Protein AF-A0A933GYH2-F1 (afdb_monomer_lite)

Radius of gyration: 23.03 Å; chains: 1; bounding box: 73×34×30 Å

Foldseek 3Di:
DDDPPVVVVVVVVVVVVVVVVVVVVPDPDDDPDDDDPPDDDDWDWDADVPGRVDIDIPVVVPPPDDDDDDDDDDD

Secondary structure (DSSP, 8-state):
---TTSHHHHHHHHHHHHHHHHHHTS-----S-PPPTTSPPPP-EEEETTEEEEEEEHHHHTTTS----------

Sequence (75 aa):
MWDSRLVPAALAFTLFLFLAATALAQDRPGRDTAPQVGDEAPDFELSLLGDPEKIIHLSEACREQPVVLVFGSYT

Structure (mmCIF, N/CA/C/O backbone):
data_AF-A0A933GYH2-F1
#
_entry.id   AF-A0A933GYH2-F1
#
loop_
_atom_site.group_PDB
_atom_site.id
_atom_site.type_symbol
_atom_site.label_atom_id
_atom_site.label_alt_id
_atom_site.label_comp_id
_atom_site.label_asym_id
_atom_site.label_entity_id
_atom_site.label_seq_id
_atom_site.pdbx_PDB_ins_code
_atom_site.Cartn_x
_atom_site.Cartn_y
_atom_site.Cartn_z
_atom_site.occupancy
_atom_site.B_iso_or_equiv
_atom_site.auth_seq_id
_atom_site.auth_comp_id
_atom_site.auth_asym_id
_atom_site.auth_atom_id
_atom_site.pdbx_PDB_model_num
ATOM 1 N N . MET A 1 1 ? 57.351 -15.858 5.099 1.00 50.12 1 MET A N 1
ATOM 2 C CA . MET A 1 1 ? 57.156 -15.034 6.308 1.00 50.12 1 MET A CA 1
ATOM 3 C C . MET A 1 1 ? 56.073 -14.015 5.978 1.00 50.12 1 MET A C 1
ATOM 5 O O . MET A 1 1 ? 56.379 -12.969 5.429 1.00 50.12 1 MET A O 1
ATOM 9 N N . TRP A 1 2 ? 54.802 -14.405 6.123 1.00 54.75 2 TRP A N 1
ATOM 10 C CA . TRP A 1 2 ? 53.664 -13.513 5.873 1.00 54.75 2 TRP A CA 1
ATOM 11 C C . TRP A 1 2 ? 53.529 -12.563 7.064 1.00 54.75 2 TRP A C 1
ATOM 13 O O . TRP A 1 2 ? 53.538 -13.010 8.208 1.00 54.75 2 TRP A O 1
ATOM 23 N N . ASP A 1 3 ? 53.482 -11.263 6.792 1.00 57.38 3 ASP A N 1
ATOM 24 C CA . ASP A 1 3 ? 53.370 -10.224 7.809 1.00 57.38 3 ASP A CA 1
ATOM 25 C C . ASP A 1 3 ? 51.925 -10.191 8.338 1.00 57.38 3 ASP A C 1
ATOM 27 O O . ASP A 1 3 ? 51.004 -9.689 7.688 1.00 57.38 3 ASP A O 1
ATOM 31 N N . SER A 1 4 ? 51.705 -10.786 9.513 1.00 59.31 4 SER A N 1
ATOM 32 C CA . SER A 1 4 ? 50.391 -10.959 10.155 1.00 59.31 4 SER A CA 1
ATOM 33 C C . SER A 1 4 ? 49.714 -9.646 10.582 1.00 59.31 4 SER A C 1
ATOM 35 O O . SER A 1 4 ? 48.646 -9.674 11.191 1.00 59.31 4 SER A O 1
ATOM 37 N N . ARG A 1 5 ? 50.312 -8.489 10.278 1.00 57.97 5 ARG A N 1
ATOM 38 C CA . ARG A 1 5 ? 49.770 -7.155 10.582 1.00 57.97 5 ARG A CA 1
ATOM 39 C C . ARG A 1 5 ? 48.879 -6.586 9.473 1.00 57.97 5 ARG A C 1
ATOM 41 O O . ARG A 1 5 ? 48.177 -5.611 9.716 1.00 57.97 5 ARG A O 1
ATOM 48 N N . LEU A 1 6 ? 48.861 -7.202 8.286 1.00 57.28 6 LEU A N 1
ATOM 49 C CA . LEU A 1 6 ? 48.048 -6.751 7.141 1.00 57.28 6 LEU A CA 1
ATOM 50 C C . LEU A 1 6 ? 46.600 -7.281 7.159 1.00 57.28 6 LEU A C 1
ATOM 52 O O . LEU A 1 6 ? 45.701 -6.658 6.598 1.00 57.28 6 LEU A O 1
ATOM 56 N N . VAL A 1 7 ? 46.356 -8.404 7.841 1.00 58.34 7 VAL A N 1
ATOM 57 C CA . VAL A 1 7 ? 45.046 -9.077 7.918 1.00 58.34 7 VAL A CA 1
ATOM 58 C C . VAL A 1 7 ? 43.949 -8.243 8.610 1.00 58.34 7 VAL A C 1
ATOM 60 O O . VAL A 1 7 ? 42.845 -8.183 8.064 1.00 58.34 7 VAL A O 1
ATOM 63 N N . PRO A 1 8 ? 44.186 -7.559 9.753 1.00 62.69 8 PRO A N 1
ATOM 64 C CA . PRO A 1 8 ? 43.123 -6.795 10.410 1.00 62.69 8 PRO A CA 1
ATOM 65 C C . PRO A 1 8 ? 42.714 -5.553 9.610 1.00 62.69 8 PRO A C 1
ATOM 67 O O . PRO A 1 8 ? 41.540 -5.200 9.605 1.00 62.69 8 PRO A O 1
ATOM 70 N N . ALA A 1 9 ? 43.650 -4.921 8.894 1.00 64.12 9 ALA A N 1
ATOM 71 C CA . ALA A 1 9 ? 43.359 -3.761 8.053 1.00 64.12 9 ALA A CA 1
ATOM 72 C C . ALA A 1 9 ? 42.509 -4.145 6.833 1.00 64.12 9 ALA A C 1
ATOM 74 O O . ALA A 1 9 ? 41.540 -3.458 6.518 1.00 64.12 9 ALA A O 1
ATOM 75 N N . ALA A 1 10 ? 42.828 -5.275 6.192 1.00 68.56 10 ALA A N 1
ATOM 76 C CA . ALA A 1 10 ? 42.033 -5.796 5.087 1.00 68.56 10 ALA A CA 1
ATOM 77 C C . ALA A 1 10 ? 40.620 -6.184 5.551 1.00 68.56 10 ALA A C 1
ATOM 79 O O . ALA A 1 10 ? 39.650 -5.782 4.922 1.00 68.56 10 ALA A O 1
ATOM 80 N N . LEU A 1 11 ? 40.483 -6.880 6.687 1.00 71.31 11 LEU A N 1
ATOM 81 C CA . LEU A 1 11 ? 39.175 -7.248 7.248 1.00 71.31 11 LEU A CA 1
ATOM 82 C C . LEU A 1 11 ? 38.342 -6.031 7.668 1.00 71.31 11 LEU A C 1
ATOM 84 O O . LEU A 1 11 ? 37.144 -5.997 7.396 1.00 71.31 11 LEU A O 1
ATOM 88 N N . ALA A 1 12 ? 38.964 -5.025 8.288 1.00 77.06 12 ALA A N 1
ATOM 89 C CA . ALA A 1 12 ? 38.290 -3.782 8.654 1.00 77.06 12 ALA A CA 1
ATOM 90 C C . ALA A 1 12 ? 37.807 -3.017 7.415 1.00 77.06 12 ALA A C 1
ATOM 92 O O . ALA A 1 12 ? 36.692 -2.502 7.410 1.00 77.06 12 ALA A O 1
ATOM 93 N N . PHE A 1 13 ? 38.611 -2.990 6.349 1.00 76.44 13 PHE A N 1
ATOM 94 C CA . PHE A 1 13 ? 38.237 -2.371 5.081 1.00 76.44 13 PHE A CA 1
ATOM 95 C C . PHE A 1 13 ? 37.076 -3.109 4.405 1.00 76.44 13 PHE A C 1
ATOM 97 O O . PHE A 1 13 ? 36.117 -2.471 3.979 1.00 76.44 13 PHE A O 1
ATOM 104 N N . THR A 1 14 ? 37.100 -4.444 4.368 1.00 77.25 14 THR A N 1
ATOM 105 C CA . THR A 1 14 ? 36.001 -5.234 3.791 1.00 77.25 14 THR A CA 1
ATOM 106 C C . THR A 1 14 ? 34.712 -5.090 4.603 1.00 77.25 14 THR A C 1
ATOM 108 O O . THR A 1 14 ? 33.641 -4.943 4.020 1.00 77.25 14 THR A O 1
ATOM 111 N N . LEU A 1 15 ? 34.800 -5.073 5.938 1.00 79.25 15 LEU A N 1
ATOM 112 C CA . LEU A 1 15 ? 33.644 -4.851 6.811 1.00 79.25 15 LEU A CA 1
ATOM 113 C C . LEU A 1 15 ? 33.081 -3.433 6.650 1.00 79.25 15 LEU A C 1
ATOM 115 O O . LEU A 1 15 ? 31.866 -3.264 6.579 1.00 79.25 15 LEU A O 1
ATOM 119 N N . PHE A 1 16 ? 33.951 -2.426 6.540 1.00 77.56 16 PHE A N 1
ATOM 120 C CA . PHE A 1 16 ? 33.553 -1.048 6.266 1.00 77.56 16 PHE A CA 1
ATOM 121 C C . PHE A 1 16 ? 32.867 -0.918 4.902 1.00 77.56 16 PHE A C 1
ATOM 123 O O . PHE A 1 16 ? 31.813 -0.295 4.818 1.00 77.56 16 PHE A O 1
ATOM 130 N N . LEU A 1 17 ? 33.403 -1.550 3.852 1.00 74.88 17 LEU A N 1
ATOM 131 C CA . LEU A 1 17 ? 32.766 -1.575 2.532 1.00 74.88 17 LEU A CA 1
ATOM 132 C C . LEU A 1 17 ? 31.405 -2.275 2.561 1.00 74.88 17 LEU A C 1
ATOM 134 O O . LEU A 1 17 ? 30.471 -1.802 1.920 1.00 74.88 17 LEU A O 1
ATOM 138 N N . PHE A 1 18 ? 31.272 -3.368 3.312 1.00 73.06 18 PHE A N 1
ATOM 139 C CA . PHE A 1 18 ? 30.004 -4.083 3.441 1.00 73.06 18 PHE A CA 1
ATOM 140 C C . PHE A 1 18 ? 28.955 -3.249 4.196 1.00 73.06 18 PHE A C 1
ATOM 142 O O . PHE A 1 18 ? 27.825 -3.115 3.732 1.00 73.06 18 PHE A O 1
ATOM 149 N N . LEU A 1 19 ? 29.345 -2.605 5.302 1.00 71.81 19 LEU A N 1
ATOM 150 C CA . LEU A 1 19 ? 28.477 -1.703 6.066 1.00 71.81 19 LEU A CA 1
ATOM 151 C C . LEU A 1 19 ? 28.085 -0.457 5.244 1.00 71.81 19 LEU A C 1
ATOM 153 O O . LEU A 1 19 ? 26.923 -0.049 5.239 1.00 71.81 19 LEU A O 1
ATOM 157 N N . ALA A 1 20 ? 29.027 0.117 4.491 1.00 65.62 20 ALA A N 1
ATOM 158 C CA . ALA A 1 20 ? 28.769 1.238 3.591 1.00 65.62 20 ALA A CA 1
ATOM 159 C C . ALA A 1 20 ? 27.840 0.848 2.428 1.00 65.62 20 ALA A C 1
ATOM 161 O O . ALA A 1 20 ? 26.951 1.620 2.078 1.00 65.62 20 ALA A O 1
ATOM 162 N N . ALA A 1 21 ? 27.982 -0.358 1.866 1.00 63.09 21 ALA A N 1
ATOM 163 C CA . ALA A 1 21 ? 27.089 -0.859 0.822 1.00 63.09 21 ALA A CA 1
ATOM 164 C C . ALA A 1 21 ? 25.645 -1.015 1.326 1.00 63.09 21 ALA A C 1
ATOM 166 O O . ALA A 1 21 ? 24.712 -0.669 0.603 1.00 63.09 21 ALA A O 1
ATOM 167 N N . THR A 1 22 ? 25.448 -1.459 2.574 1.00 59.38 22 THR A N 1
ATOM 168 C CA . THR A 1 22 ? 24.108 -1.496 3.184 1.00 59.38 22 THR A CA 1
ATOM 169 C C . THR A 1 22 ? 23.552 -0.102 3.476 1.00 59.38 22 THR A C 1
ATOM 171 O O . THR A 1 22 ? 22.361 0.120 3.291 1.00 59.38 22 THR A O 1
ATOM 174 N N . ALA A 1 23 ? 24.399 0.862 3.854 1.00 58.62 23 ALA A N 1
ATOM 175 C CA . ALA A 1 23 ? 23.969 2.239 4.102 1.00 58.62 23 ALA A CA 1
ATOM 176 C C . ALA A 1 23 ? 23.566 2.978 2.810 1.00 58.62 23 ALA A C 1
ATOM 178 O O . ALA A 1 23 ? 22.596 3.728 2.810 1.00 58.62 23 ALA A O 1
ATOM 179 N N . LEU A 1 24 ? 24.263 2.735 1.692 1.00 58.28 24 LEU A N 1
ATOM 180 C CA . LEU A 1 24 ? 23.912 3.306 0.382 1.00 58.28 24 LEU A CA 1
ATOM 181 C C . LEU A 1 24 ? 22.685 2.645 -0.266 1.00 58.28 24 LEU A C 1
ATOM 183 O O . LEU A 1 24 ? 22.108 3.210 -1.192 1.00 58.28 24 LEU A O 1
ATOM 187 N N . ALA A 1 25 ? 22.268 1.468 0.206 1.00 57.47 25 ALA A N 1
ATOM 188 C CA . ALA A 1 25 ? 21.046 0.814 -0.261 1.00 57.47 25 ALA A CA 1
ATOM 189 C C . ALA A 1 25 ? 19.763 1.439 0.323 1.00 57.47 25 ALA A C 1
ATOM 191 O O . ALA A 1 25 ? 18.666 1.058 -0.085 1.00 57.47 25 ALA A O 1
ATOM 192 N N . GLN A 1 26 ? 19.887 2.407 1.238 1.00 57.94 26 GLN A N 1
ATOM 193 C CA . GLN A 1 26 ? 18.766 3.027 1.940 1.00 57.94 26 GLN A CA 1
ATOM 194 C C . GLN A 1 26 ? 18.661 4.532 1.653 1.00 57.94 26 GLN A C 1
ATOM 196 O O . GLN A 1 26 ? 18.610 5.350 2.561 1.00 57.94 26 GLN A O 1
ATOM 201 N N . ASP A 1 27 ? 18.613 4.893 0.370 1.00 46.97 27 ASP A N 1
ATOM 202 C CA . ASP A 1 27 ? 18.058 6.176 -0.069 1.00 46.97 27 ASP A CA 1
ATOM 203 C C . ASP A 1 27 ? 17.513 6.032 -1.498 1.00 46.97 27 ASP A C 1
ATOM 205 O O . ASP A 1 27 ? 18.218 6.198 -2.496 1.00 46.97 27 ASP A O 1
ATOM 209 N N . ARG A 1 28 ? 16.233 5.669 -1.618 1.00 56.22 28 ARG A N 1
ATOM 210 C CA . ARG A 1 28 ? 15.459 6.025 -2.812 1.00 56.22 28 ARG A CA 1
ATOM 211 C C . ARG A 1 28 ? 14.565 7.193 -2.416 1.00 56.22 28 ARG A C 1
ATOM 213 O O . ARG A 1 28 ? 13.406 6.961 -2.072 1.00 56.22 28 ARG A O 1
ATOM 220 N N . PRO A 1 29 ? 15.086 8.432 -2.428 1.00 44.72 29 PRO A N 1
ATOM 221 C CA . PRO A 1 29 ? 14.235 9.589 -2.254 1.00 44.72 29 PRO A CA 1
ATOM 222 C C . PRO A 1 29 ? 13.255 9.597 -3.426 1.00 44.72 29 PRO A C 1
ATO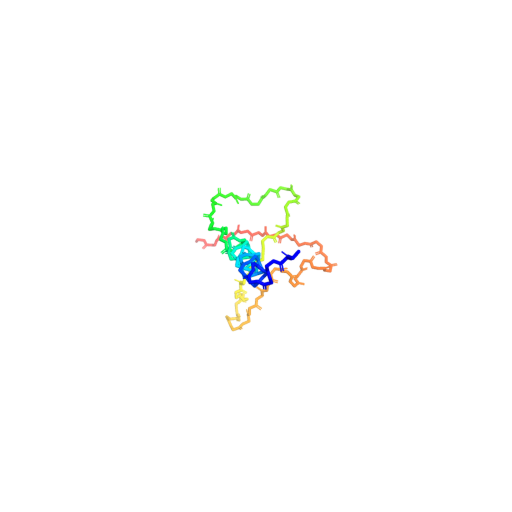M 224 O O . PRO A 1 29 ? 13.646 9.344 -4.571 1.00 44.72 29 PRO A O 1
ATOM 227 N N . GLY A 1 30 ? 11.980 9.831 -3.109 1.00 50.62 30 GLY A N 1
ATOM 228 C CA . GLY A 1 30 ? 10.883 9.909 -4.062 1.00 50.62 30 GLY A CA 1
ATOM 229 C C . GLY A 1 30 ? 11.293 10.664 -5.321 1.00 50.62 30 GLY A C 1
ATOM 230 O O . GLY A 1 30 ? 11.515 11.872 -5.304 1.00 50.62 30 GLY A O 1
ATOM 231 N N . ARG A 1 31 ? 11.413 9.920 -6.418 1.00 45.97 31 ARG A N 1
ATOM 232 C CA . ARG A 1 31 ? 11.327 10.466 -7.765 1.00 45.97 31 ARG A CA 1
ATOM 233 C C . ARG A 1 31 ? 9.923 10.181 -8.252 1.00 45.97 31 ARG A C 1
ATOM 235 O O . ARG A 1 31 ? 9.457 9.052 -8.113 1.00 45.97 31 ARG A O 1
ATOM 242 N N . ASP A 1 32 ? 9.307 11.214 -8.809 1.00 54.38 32 ASP A N 1
ATOM 243 C CA . ASP A 1 32 ? 7.993 11.283 -9.452 1.00 54.38 32 ASP A CA 1
ATOM 244 C C . ASP A 1 32 ? 7.788 10.214 -10.541 1.00 54.38 32 ASP A C 1
ATOM 246 O O . ASP A 1 32 ? 7.692 10.497 -11.734 1.00 54.38 32 ASP A O 1
ATOM 250 N N . THR A 1 33 ? 7.740 8.953 -10.144 1.00 65.31 33 THR A N 1
ATOM 251 C CA . THR A 1 33 ? 7.490 7.821 -11.026 1.00 65.31 33 THR A CA 1
ATOM 252 C C . THR A 1 33 ? 6.317 7.091 -10.421 1.00 65.31 33 THR A C 1
ATOM 254 O O . THR A 1 33 ? 6.455 6.394 -9.420 1.00 65.31 33 THR A O 1
ATOM 257 N N . ALA A 1 34 ? 5.137 7.317 -10.997 1.00 75.62 34 ALA A N 1
ATOM 258 C CA . ALA A 1 34 ? 3.990 6.475 -10.711 1.00 75.62 34 ALA A CA 1
ATOM 259 C C . ALA A 1 34 ? 4.408 4.997 -10.879 1.00 75.62 34 ALA A C 1
ATOM 261 O O . ALA A 1 34 ? 5.168 4.705 -11.812 1.00 75.62 34 ALA A O 1
ATOM 262 N N . PRO A 1 35 ? 3.947 4.085 -10.002 1.00 78.31 35 PRO A N 1
ATOM 263 C CA . PRO A 1 35 ? 4.239 2.660 -10.125 1.00 78.31 35 PRO A CA 1
ATOM 264 C C . PRO A 1 35 ? 3.890 2.150 -11.526 1.00 78.31 35 PRO A C 1
ATOM 266 O O . PRO A 1 35 ? 2.842 2.511 -12.074 1.00 78.31 35 PRO A O 1
ATOM 269 N N . GLN A 1 36 ? 4.757 1.332 -12.119 1.00 85.12 36 GLN A N 1
ATOM 270 C CA . GLN A 1 36 ? 4.500 0.708 -13.414 1.00 85.12 36 GLN A CA 1
ATOM 271 C C . GLN A 1 36 ? 3.830 -0.657 -13.236 1.00 85.12 36 GLN A C 1
ATOM 273 O O . GLN A 1 36 ? 3.863 -1.275 -12.174 1.00 85.12 36 GLN A O 1
ATOM 278 N N . VAL A 1 37 ? 3.192 -1.150 -14.299 1.00 87.50 37 VAL A N 1
ATOM 279 C CA . VAL A 1 37 ? 2.577 -2.482 -14.281 1.00 87.50 37 VAL A CA 1
ATOM 280 C C . VAL A 1 37 ? 3.660 -3.543 -14.096 1.00 87.50 37 VAL A C 1
ATOM 282 O O . VAL A 1 37 ? 4.602 -3.612 -14.881 1.00 87.50 37 VAL A O 1
ATOM 285 N N . GLY A 1 38 ? 3.475 -4.399 -13.091 1.00 87.31 38 GLY A N 1
ATOM 286 C CA . GLY A 1 38 ? 4.432 -5.443 -12.725 1.00 87.31 38 GLY A CA 1
ATOM 287 C C . GLY A 1 38 ? 5.394 -5.039 -11.608 1.00 87.31 38 GLY A C 1
ATOM 288 O O . GLY A 1 38 ? 6.058 -5.923 -11.069 1.00 87.31 38 GLY A O 1
ATOM 289 N N . ASP A 1 39 ? 5.431 -3.759 -11.225 1.00 85.62 39 ASP A N 1
ATOM 290 C CA . ASP A 1 39 ? 6.123 -3.331 -10.012 1.00 85.62 39 ASP A CA 1
ATOM 291 C C . ASP A 1 39 ? 5.400 -3.865 -8.769 1.00 85.62 39 ASP A C 1
ATOM 293 O O . ASP A 1 39 ? 4.182 -4.080 -8.761 1.00 85.62 39 ASP A O 1
ATOM 297 N N . GLU A 1 40 ? 6.159 -4.052 -7.691 1.00 83.88 40 GLU A N 1
ATOM 298 C CA . GLU A 1 40 ? 5.576 -4.270 -6.372 1.00 83.88 40 GLU A CA 1
ATOM 299 C C . GLU A 1 40 ? 4.740 -3.045 -5.981 1.00 83.88 40 GLU A C 1
ATOM 301 O O . GLU A 1 40 ? 5.184 -1.901 -6.116 1.00 83.88 40 GLU A O 1
ATOM 306 N N . ALA A 1 41 ? 3.508 -3.283 -5.524 1.00 84.38 41 ALA A N 1
ATOM 307 C CA . ALA A 1 41 ? 2.633 -2.201 -5.100 1.00 84.38 41 ALA A CA 1
ATOM 308 C C . ALA A 1 41 ? 3.262 -1.464 -3.902 1.00 84.38 41 ALA A C 1
ATOM 310 O O . ALA A 1 41 ? 3.719 -2.122 -2.964 1.00 84.38 41 ALA A O 1
ATOM 311 N N . PRO A 1 42 ? 3.279 -0.118 -3.900 1.00 80.56 42 PRO A N 1
ATOM 312 C CA . PRO A 1 42 ? 3.794 0.635 -2.767 1.00 80.56 42 PRO A CA 1
ATOM 313 C C . PRO A 1 42 ? 2.917 0.387 -1.541 1.00 80.56 42 PRO A C 1
ATOM 315 O O . PRO A 1 42 ? 1.690 0.417 -1.641 1.00 80.56 42 PRO A O 1
ATOM 318 N N . ASP A 1 43 ? 3.542 0.178 -0.385 1.00 86.25 43 ASP A N 1
ATOM 319 C CA . ASP A 1 43 ? 2.805 0.119 0.873 1.00 86.25 43 ASP A CA 1
ATOM 320 C C . ASP A 1 43 ? 2.508 1.538 1.372 1.00 86.25 43 ASP A C 1
ATOM 322 O O . ASP A 1 43 ? 3.337 2.444 1.244 1.00 86.25 43 ASP A O 1
ATOM 326 N N . PHE A 1 44 ? 1.316 1.741 1.921 1.00 84.88 44 PHE A N 1
ATOM 327 C CA . PHE A 1 44 ? 0.905 3.014 2.503 1.00 84.88 44 PHE A CA 1
ATOM 328 C C . PHE A 1 44 ? 0.066 2.798 3.749 1.00 84.88 44 PHE A C 1
ATOM 330 O O . PHE A 1 44 ? -0.626 1.791 3.883 1.00 84.88 44 PHE A O 1
ATOM 337 N N . GLU A 1 45 ? 0.106 3.801 4.617 1.00 89.44 45 GLU A N 1
ATOM 338 C CA . GLU A 1 45 ? -0.673 3.880 5.842 1.00 89.44 45 GLU A CA 1
ATOM 339 C C . GLU A 1 45 ? -1.790 4.901 5.651 1.00 89.44 45 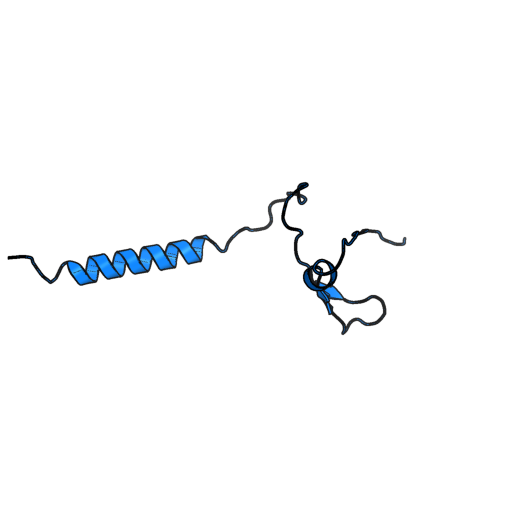GLU A C 1
ATOM 341 O O . GLU A 1 45 ? -1.535 6.068 5.343 1.00 89.44 45 GLU A O 1
ATOM 346 N N . LEU A 1 46 ? -3.036 4.461 5.814 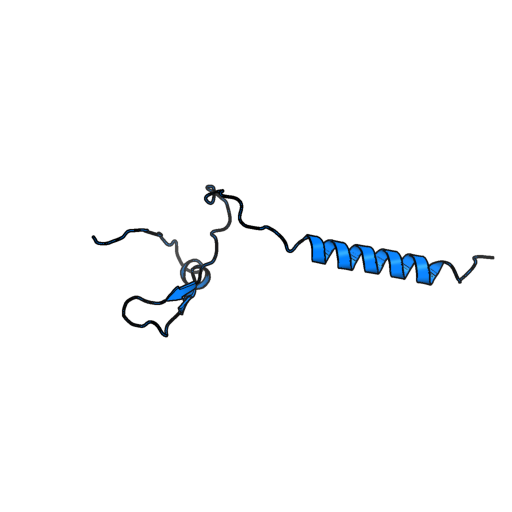1.00 88.88 46 LEU A N 1
ATOM 347 C CA . LEU A 1 46 ? -4.206 5.332 5.735 1.00 88.88 46 LEU A CA 1
ATOM 348 C C . LEU A 1 46 ? -5.083 5.140 6.967 1.00 88.88 46 LEU A C 1
ATOM 350 O O . LEU A 1 46 ? -5.399 4.013 7.343 1.00 88.88 46 LEU A O 1
ATOM 354 N N . SER A 1 47 ? -5.534 6.243 7.559 1.00 91.94 47 SER A N 1
ATOM 355 C CA . SER A 1 47 ? -6.590 6.201 8.568 1.00 91.94 47 SER A CA 1
ATOM 356 C C . SER A 1 47 ? -7.909 5.749 7.945 1.00 91.94 47 SER A C 1
ATOM 358 O O . SER A 1 47 ? -8.277 6.181 6.846 1.00 91.94 47 SER A O 1
ATOM 360 N N . LEU A 1 48 ? -8.656 4.914 8.663 1.00 89.50 48 LEU A N 1
ATOM 361 C CA . LEU A 1 48 ? -9.973 4.479 8.225 1.00 89.50 48 LEU A CA 1
ATOM 362 C C . LEU A 1 48 ? -10.970 5.644 8.286 1.00 89.50 48 LEU A C 1
ATOM 364 O O . LEU A 1 48 ? -11.072 6.364 9.280 1.00 89.50 48 LEU A O 1
ATOM 368 N N . LEU A 1 49 ? -11.766 5.812 7.228 1.00 88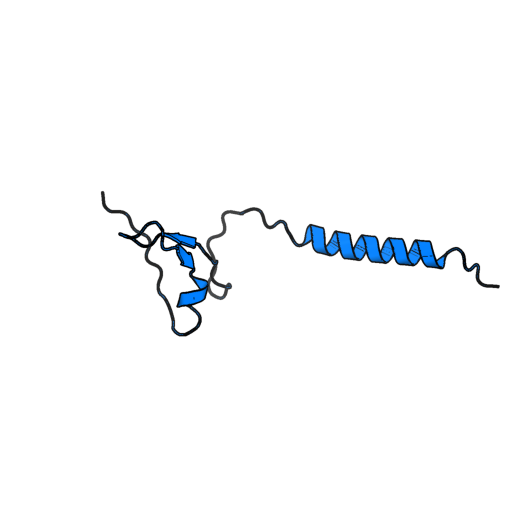.12 49 LEU A N 1
ATOM 369 C CA . LEU A 1 49 ? -12.818 6.823 7.217 1.00 88.12 49 LEU A CA 1
ATOM 370 C C . LEU A 1 49 ? -13.838 6.541 8.334 1.00 88.12 49 LEU A C 1
ATOM 372 O O . LEU A 1 49 ? -14.468 5.486 8.354 1.00 88.12 49 LEU A O 1
ATOM 376 N N . GLY A 1 50 ? -14.015 7.504 9.239 1.00 92.81 50 GLY A N 1
ATOM 377 C CA . GLY A 1 50 ? -14.911 7.388 10.395 1.00 92.81 50 GLY A CA 1
ATOM 378 C C . GLY A 1 50 ? -14.255 6.838 11.667 1.00 92.81 50 GLY A C 1
ATOM 379 O O . GLY A 1 50 ? -14.890 6.891 12.717 1.00 92.81 50 GLY A O 1
ATOM 380 N N . ASP A 1 51 ? -13.004 6.375 11.599 1.00 94.56 51 ASP A N 1
ATOM 381 C CA . ASP A 1 51 ? -12.226 5.915 12.755 1.00 94.56 51 ASP A CA 1
ATOM 382 C C . ASP A 1 51 ? -10.736 6.285 12.581 1.00 94.56 51 ASP A C 1
ATOM 384 O O . ASP A 1 51 ? -9.950 5.489 12.061 1.00 94.56 51 ASP A O 1
ATOM 388 N N . PRO A 1 52 ? -10.334 7.514 12.959 1.00 91.50 52 PRO A N 1
ATOM 389 C CA . PRO A 1 52 ? -8.996 8.034 12.677 1.00 91.50 52 PRO A CA 1
ATOM 390 C C . PRO A 1 52 ? -7.870 7.304 13.423 1.00 91.50 52 PRO A C 1
ATOM 392 O O . PRO A 1 52 ? -6.732 7.334 12.959 1.00 91.50 52 PRO A O 1
ATOM 395 N N . GLU A 1 53 ? -8.184 6.639 14.538 1.00 95.00 53 GLU A N 1
ATOM 396 C CA . GLU A 1 53 ? -7.224 5.857 15.331 1.00 95.00 53 GLU A CA 1
ATOM 397 C C . GLU A 1 53 ? -6.895 4.512 14.671 1.00 95.00 53 GLU A C 1
ATOM 399 O O . GLU A 1 53 ? -5.887 3.877 14.988 1.00 95.00 53 GLU A O 1
ATOM 404 N N . LYS A 1 54 ? -7.738 4.060 13.737 1.00 93.12 54 LYS A N 1
ATOM 405 C CA . LYS A 1 54 ? -7.514 2.822 13.004 1.00 93.12 54 LYS A CA 1
ATOM 406 C C . LYS A 1 54 ? -6.713 3.091 11.736 1.00 93.12 54 LYS A C 1
ATOM 408 O O . LYS A 1 54 ? -7.220 3.676 10.781 1.00 93.12 54 LYS A O 1
ATOM 413 N N . ILE A 1 55 ? -5.482 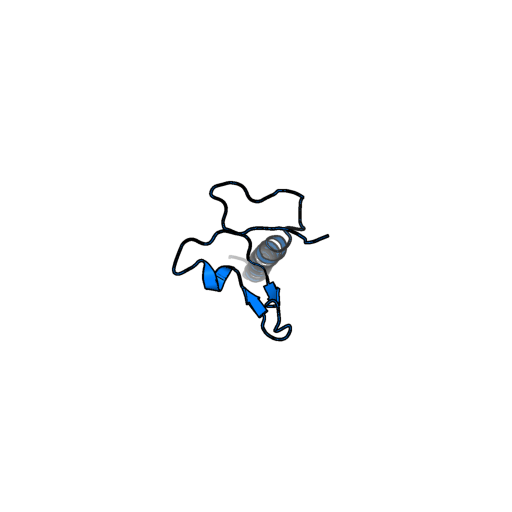2.592 11.715 1.00 92.38 55 ILE A N 1
ATOM 414 C CA . ILE A 1 55 ? -4.590 2.635 10.553 1.00 92.38 55 ILE A CA 1
ATOM 415 C C . ILE A 1 55 ? -4.741 1.348 9.740 1.00 92.38 55 ILE A C 1
ATOM 417 O O . ILE A 1 55 ? -4.818 0.255 10.299 1.00 92.38 55 ILE A O 1
ATOM 421 N N . ILE A 1 56 ? -4.816 1.488 8.419 1.00 87.94 56 ILE A N 1
ATOM 422 C CA . ILE A 1 56 ? -4.854 0.394 7.449 1.00 87.94 56 ILE A CA 1
ATOM 423 C C . ILE A 1 56 ? -3.571 0.442 6.623 1.00 87.94 56 ILE A C 1
ATOM 425 O O . ILE A 1 56 ? -3.229 1.499 6.086 1.00 87.94 56 ILE A O 1
ATOM 429 N N . HIS A 1 57 ? -2.915 -0.709 6.474 1.00 88.50 57 HIS A N 1
ATOM 430 C CA . HIS A 1 57 ? -1.794 -0.897 5.556 1.00 88.50 57 HIS A CA 1
ATOM 431 C C . HIS A 1 57 ? -2.270 -1.597 4.280 1.00 88.50 57 HIS A C 1
ATOM 433 O O . HIS A 1 57 ? -3.004 -2.589 4.348 1.00 88.50 57 HIS A O 1
ATOM 439 N N . LEU A 1 58 ? -1.846 -1.128 3.102 1.00 80.06 58 LEU A N 1
ATOM 440 C CA . LEU A 1 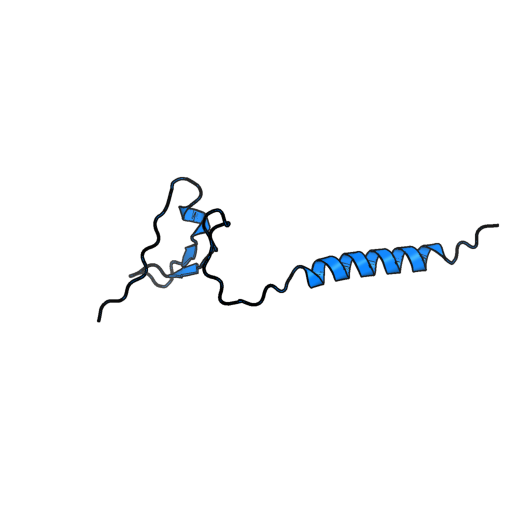58 ? -2.209 -1.788 1.840 1.00 80.06 58 LEU A CA 1
ATOM 441 C C . LEU A 1 58 ? -1.728 -3.244 1.813 1.00 80.06 58 LEU A C 1
ATOM 443 O O . LEU A 1 58 ? -2.446 -4.139 1.353 1.00 80.06 58 LEU A O 1
ATOM 447 N N . SER A 1 59 ? -0.516 -3.480 2.315 1.00 81.31 59 SER A N 1
ATOM 448 C CA . SER A 1 59 ? 0.115 -4.798 2.328 1.00 81.31 59 SER A CA 1
ATOM 449 C C . SER A 1 59 ? -0.670 -5.852 3.113 1.00 81.31 59 SER A C 1
ATOM 451 O O . SER A 1 59 ? -0.532 -7.043 2.828 1.00 81.31 59 SER A O 1
ATOM 453 N N . GLU A 1 60 ? -1.528 -5.453 4.051 1.00 83.00 60 GLU A N 1
ATOM 454 C CA . GLU A 1 60 ? -2.412 -6.369 4.777 1.00 83.00 60 GLU A CA 1
ATOM 455 C C . GLU A 1 60 ? -3.580 -6.842 3.904 1.00 83.00 60 GLU A C 1
ATOM 457 O O . GLU A 1 60 ? -3.936 -8.019 3.934 1.00 83.00 60 GLU A O 1
ATOM 462 N N . ALA A 1 61 ? -4.139 -5.958 3.073 1.00 77.12 61 ALA A N 1
ATOM 463 C CA . ALA A 1 61 ? -5.283 -6.268 2.216 1.00 77.12 61 ALA A CA 1
ATOM 464 C C . ALA A 1 61 ? -4.896 -7.044 0.941 1.00 77.12 61 ALA A C 1
ATOM 466 O O . ALA A 1 61 ? -5.688 -7.841 0.437 1.00 77.12 61 ALA A O 1
ATOM 467 N N . CYS A 1 62 ? -3.682 -6.837 0.421 1.00 75.94 62 CYS A N 1
ATOM 468 C CA . CYS A 1 62 ? -3.235 -7.386 -0.868 1.00 75.94 62 CYS A CA 1
ATOM 469 C C . CYS A 1 62 ? -2.715 -8.836 -0.826 1.00 75.94 62 CYS A C 1
ATOM 471 O O . CYS A 1 62 ? -2.395 -9.392 -1.876 1.00 75.94 62 CYS A O 1
ATOM 473 N N . ARG A 1 63 ? -2.588 -9.463 0.353 1.00 74.06 63 ARG A N 1
ATOM 474 C CA . ARG A 1 63 ? -2.006 -10.818 0.483 1.00 74.06 63 ARG A CA 1
ATOM 475 C C . ARG A 1 63 ? -2.974 -11.950 0.154 1.00 74.06 63 ARG A C 1
ATOM 477 O O . ARG A 1 63 ? -2.539 -13.000 -0.308 1.00 74.06 63 ARG A O 1
ATOM 484 N N . GLU A 1 64 ? -4.261 -11.754 0.412 1.00 79.81 64 GLU A N 1
ATOM 485 C CA . GLU A 1 64 ? -5.266 -12.822 0.313 1.00 79.81 64 GLU A CA 1
ATOM 486 C C . GLU A 1 64 ? -6.091 -12.738 -0.973 1.00 79.81 64 GLU A C 1
ATOM 488 O O . GLU A 1 64 ? -6.606 -13.748 -1.452 1.00 79.81 64 GLU A O 1
ATOM 493 N N . GLN A 1 65 ? -6.205 -11.542 -1.555 1.00 84.25 65 GLN A N 1
ATOM 494 C CA . GLN A 1 65 ? -7.026 -11.295 -2.732 1.00 84.25 65 GLN A CA 1
ATOM 495 C C . GLN A 1 65 ? -6.549 -10.062 -3.513 1.00 84.25 65 GLN A C 1
ATOM 497 O O . GLN A 1 65 ? -5.906 -9.180 -2.940 1.00 84.25 65 GLN A O 1
ATOM 502 N N . PRO A 1 66 ? -6.884 -9.957 -4.813 1.00 86.25 66 PRO A N 1
ATOM 503 C CA . PRO A 1 66 ? -6.650 -8.741 -5.581 1.00 86.25 66 PRO A CA 1
ATOM 504 C C . PRO A 1 66 ? -7.412 -7.553 -4.985 1.00 86.25 66 PRO A C 1
ATOM 506 O O . PRO A 1 66 ? -8.589 -7.669 -4.639 1.00 86.25 66 PRO A O 1
ATOM 509 N N . VAL A 1 67 ? -6.758 -6.396 -4.925 1.00 85.06 67 VAL A N 1
ATOM 510 C CA . VAL A 1 67 ? -7.328 -5.149 -4.400 1.00 85.06 67 VAL A CA 1
ATOM 511 C C . VAL A 1 67 ? -7.284 -4.078 -5.485 1.00 85.06 67 VAL A C 1
ATOM 513 O O . VAL A 1 67 ? -6.344 -4.016 -6.275 1.00 85.06 67 VAL A O 1
ATOM 516 N N . VAL A 1 68 ? -8.311 -3.228 -5.524 1.00 87.38 68 VAL A N 1
ATOM 517 C CA . VAL A 1 68 ? -8.377 -2.058 -6.408 1.00 87.38 68 VAL A CA 1
ATOM 518 C C . VAL A 1 68 ? -8.269 -0.797 -5.562 1.00 87.38 68 VAL A C 1
ATOM 520 O O . VAL A 1 68 ? -8.984 -0.648 -4.573 1.00 87.38 68 VAL A O 1
ATOM 523 N N . LEU A 1 69 ? -7.404 0.125 -5.981 1.00 84.69 69 LEU A N 1
ATOM 524 C CA . LEU A 1 69 ? -7.257 1.437 -5.364 1.00 84.69 69 LEU A CA 1
ATOM 525 C C . LEU A 1 69 ? -7.936 2.499 -6.211 1.00 84.69 69 LEU A C 1
ATOM 527 O O . LEU A 1 69 ? -7.635 2.655 -7.393 1.00 84.69 69 LEU A O 1
ATOM 531 N N . VAL A 1 70 ? -8.853 3.229 -5.585 1.00 86.25 70 VAL A N 1
ATOM 532 C CA . VAL A 1 70 ? -9.600 4.315 -6.213 1.00 86.25 70 VAL A CA 1
ATOM 533 C C . VAL A 1 70 ? -9.316 5.587 -5.431 1.00 86.25 70 VAL A C 1
ATOM 535 O O . VAL A 1 70 ? -9.710 5.712 -4.275 1.00 86.25 70 VAL A O 1
ATOM 538 N N . PHE A 1 71 ? -8.629 6.531 -6.069 1.00 86.00 71 PHE A N 1
ATOM 539 C CA . PHE A 1 71 ? -8.376 7.854 -5.509 1.00 86.00 71 PHE A CA 1
ATOM 540 C C . PHE A 1 71 ? -9.437 8.826 -6.015 1.00 86.00 71 PHE A C 1
ATOM 542 O O . PHE A 1 71 ? -9.701 8.902 -7.215 1.00 86.00 71 PHE A O 1
ATOM 549 N N . GLY A 1 72 ? -10.037 9.582 -5.104 1.00 87.38 72 GLY A N 1
ATOM 550 C CA . GLY A 1 72 ? -11.042 10.580 -5.432 1.00 87.38 72 GLY A CA 1
ATOM 551 C C . GLY A 1 72 ? -11.255 11.541 -4.275 1.00 87.38 72 GLY A C 1
ATOM 552 O O . GLY A 1 72 ? -10.909 11.247 -3.132 1.00 87.38 72 GLY A O 1
ATOM 553 N N . SER A 1 73 ? -11.828 12.696 -4.580 1.00 88.44 73 SER A N 1
ATOM 554 C CA . SER A 1 73 ? -12.289 13.662 -3.592 1.00 88.44 73 SER A CA 1
ATOM 555 C C . SER A 1 73 ? -13.749 13.996 -3.860 1.00 88.44 73 SER A C 1
ATOM 557 O O . SER A 1 73 ? -14.244 13.867 -4.980 1.00 88.44 73 SER A O 1
ATOM 559 N N . TYR A 1 74 ? -14.444 14.406 -2.807 1.00 84.94 74 TYR A N 1
ATOM 560 C CA . TYR A 1 74 ? -15.755 15.024 -2.918 1.00 84.94 74 TYR A CA 1
ATOM 561 C C . TYR A 1 74 ? -15.572 16.533 -2.757 1.00 84.94 74 TYR A C 1
ATOM 563 O O . TYR A 1 74 ? -14.930 16.967 -1.799 1.00 84.94 74 TYR A O 1
ATOM 571 N N . THR A 1 75 ? -16.086 17.305 -3.712 1.00 71.69 75 THR A N 1
ATOM 572 C CA . THR A 1 75 ? -16.088 18.776 -3.693 1.00 71.69 75 THR A CA 1
ATOM 573 C C . THR A 1 75 ? -17.481 19.301 -3.422 1.00 71.69 75 THR A C 1
ATOM 575 O O . THR A 1 75 ? -18.405 18.798 -4.102 1.00 71.69 75 THR A O 1
#

pLDDT: mean 75.21, std 13.79, range [44.72, 95.0]